Protein AF-A0A8X6RUR6-F1 (afdb_monomer)

Mean predicted aligned error: 9.55 Å

Solvent-accessible surface area (backbone atoms only — not comparable to full-atom values): 4634 Å² total; per-residue (Å²): 129,76,63,70,59,40,70,76,64,29,52,54,51,49,51,61,53,32,51,76,70,74,39,84,80,50,72,68,56,53,53,50,26,48,53,51,39,52,51,50,51,52,51,50,53,52,48,53,54,50,53,52,50,51,51,50,50,50,55,53,50,51,49,54,52,51,57,48,49,53,53,53,53,55,52,54,63,55,70,70,72,120

Organism: Trichonephila clavipes (NCBI:txid2585209)

Radius of gyration: 26.66 Å; Cα contacts (8 Å, |Δi|>4): 24; chains: 1; bounding box: 53×19×75 Å

Foldseek 3Di:
DPCPCCVPPHQLCVCVVCVVVVHHDDPVRNVVRVVVRVVVVVVVVVVVVVVVVVVVVVVVVVVVVVVVVVVVVVVVVVVPPD

Sequence (82 aa):
MDAVICFNDGYVSRIKVFEALGIKSGYNTERALLIIDNKRIFEAERIVNKVSLEARNKRRSLKRKMDKQNLDEENEYQSGKY

Structure (mmCIF, N/CA/C/O backbone):
data_AF-A0A8X6RUR6-F1
#
_entry.id   AF-A0A8X6RUR6-F1
#
loop_
_atom_site.group_PDB
_atom_site.id
_atom_site.type_symbol
_atom_site.label_atom_id
_atom_site.label_alt_id
_atom_site.label_comp_id
_atom_site.label_asym_id
_atom_site.label_entity_id
_atom_site.label_seq_id
_atom_site.pdbx_PDB_ins_code
_atom_site.Cartn_x
_atom_site.Cartn_y
_atom_site.Cartn_z
_atom_site.occupancy
_atom_site.B_iso_or_equiv
_atom_site.auth_seq_id
_atom_site.auth_comp_id
_atom_site.auth_asym_id
_atom_site.auth_atom_id
_atom_site.pdbx_PDB_model_num
ATOM 1 N N . MET A 1 1 ? -3.823 -14.149 13.780 1.00 51.34 1 MET A N 1
ATOM 2 C CA . MET A 1 1 ? -3.836 -12.837 13.096 1.00 51.34 1 MET A CA 1
ATOM 3 C C . MET A 1 1 ? -4.926 -12.933 12.048 1.00 51.34 1 MET A C 1
ATOM 5 O O . MET A 1 1 ? -4.822 -13.831 11.225 1.00 51.34 1 MET A O 1
ATOM 9 N N . ASP A 1 2 ? -5.998 -12.141 12.139 1.00 61.56 2 ASP A N 1
ATOM 10 C CA . ASP A 1 2 ? -7.083 -12.231 11.154 1.00 61.56 2 ASP A CA 1
ATOM 11 C C . ASP A 1 2 ? -6.601 -11.639 9.825 1.00 61.56 2 ASP A C 1
ATOM 13 O O . ASP A 1 2 ? -6.424 -10.424 9.687 1.00 61.56 2 ASP A O 1
ATOM 17 N N . ALA A 1 3 ? -6.244 -12.532 8.905 1.00 61.25 3 ALA A N 1
ATOM 18 C CA . ALA A 1 3 ? -5.509 -12.188 7.702 1.00 61.25 3 ALA A CA 1
ATOM 19 C C . ALA A 1 3 ? -6.390 -11.451 6.691 1.00 61.25 3 ALA A C 1
ATOM 21 O O . ALA A 1 3 ? -5.886 -10.593 5.979 1.00 61.25 3 ALA A O 1
ATOM 22 N N . VAL A 1 4 ? -7.693 -11.735 6.649 1.00 61.66 4 VAL A N 1
ATOM 23 C CA . VAL A 1 4 ? -8.566 -11.278 5.558 1.00 61.66 4 VAL A CA 1
ATOM 24 C C . VAL A 1 4 ? -8.937 -9.804 5.725 1.00 61.66 4 VAL A C 1
ATOM 26 O O . VAL A 1 4 ? -8.734 -9.010 4.808 1.00 61.66 4 VAL A O 1
ATOM 29 N N . ILE A 1 5 ? -9.393 -9.410 6.918 1.00 67.25 5 ILE A N 1
ATOM 30 C CA . ILE A 1 5 ? -9.803 -8.023 7.204 1.00 67.25 5 ILE A CA 1
ATOM 31 C C . ILE A 1 5 ? -8.596 -7.080 7.146 1.00 67.25 5 ILE A C 1
ATOM 33 O O . ILE A 1 5 ? -8.662 -5.995 6.572 1.00 67.25 5 ILE A O 1
ATOM 37 N N . CYS A 1 6 ? -7.456 -7.512 7.696 1.00 62.88 6 CYS A N 1
ATOM 38 C CA . CYS A 1 6 ? -6.267 -6.666 7.756 1.00 62.88 6 CYS A CA 1
ATOM 39 C C . CYS A 1 6 ? -5.623 -6.453 6.385 1.00 62.88 6 CYS A C 1
ATOM 41 O O . CYS A 1 6 ? -4.984 -5.422 6.187 1.00 62.88 6 CYS A O 1
ATOM 43 N N . PHE A 1 7 ? -5.744 -7.405 5.455 1.00 64.00 7 PHE A N 1
ATOM 44 C CA . PHE A 1 7 ? -5.109 -7.298 4.141 1.00 64.00 7 PHE A CA 1
ATOM 45 C C . PHE A 1 7 ? -5.810 -6.263 3.255 1.00 64.00 7 PHE A C 1
ATOM 47 O O . PHE A 1 7 ? -5.132 -5.427 2.663 1.00 64.00 7 PHE A O 1
ATOM 54 N N . ASN A 1 8 ? -7.146 -6.263 3.243 1.00 67.81 8 ASN A N 1
ATOM 55 C CA . ASN A 1 8 ? -7.937 -5.375 2.388 1.00 67.81 8 ASN A CA 1
ATOM 56 C C . ASN A 1 8 ? -8.222 -4.018 3.048 1.00 67.81 8 ASN A C 1
ATOM 58 O O . ASN A 1 8 ? -7.898 -2.983 2.473 1.00 67.81 8 ASN A O 1
ATOM 62 N N . ASP A 1 9 ? -8.736 -4.012 4.282 1.00 75.69 9 ASP A N 1
ATOM 63 C CA . ASP A 1 9 ? -9.278 -2.795 4.909 1.00 75.69 9 ASP A CA 1
ATOM 64 C C . ASP A 1 9 ? -8.357 -2.176 5.974 1.00 75.69 9 ASP A C 1
ATOM 66 O O . ASP A 1 9 ? -8.737 -1.225 6.660 1.00 75.69 9 ASP A O 1
ATOM 70 N N . GLY A 1 10 ? -7.149 -2.716 6.147 1.00 80.69 10 GLY A N 1
ATOM 71 C CA . GLY A 1 10 ? -6.176 -2.181 7.101 1.00 80.69 10 GLY A CA 1
ATOM 72 C C . GLY A 1 10 ? -6.371 -2.630 8.549 1.00 80.69 10 GLY A C 1
ATOM 73 O O . GLY A 1 10 ? -7.312 -3.332 8.921 1.00 80.69 10 GLY A O 1
ATOM 74 N N . TYR A 1 11 ? -5.417 -2.243 9.384 1.00 83.81 11 TYR A N 1
ATOM 75 C CA . TYR A 1 11 ? -5.386 -2.496 10.818 1.00 83.81 11 TYR A CA 1
ATOM 76 C C . TYR A 1 11 ? -6.455 -1.702 11.575 1.00 83.81 11 TYR A C 1
ATOM 78 O O . TYR A 1 11 ? -6.954 -2.195 12.586 1.00 83.81 11 TYR A O 1
ATOM 86 N N . VAL A 1 12 ? -6.854 -0.528 11.083 1.00 85.50 12 VAL A N 1
ATOM 87 C CA . VAL A 1 12 ? -7.948 0.282 11.646 1.00 85.50 12 VAL A CA 1
ATOM 88 C C . VAL A 1 12 ? -9.268 -0.488 11.661 1.00 85.50 12 VAL A C 1
ATOM 90 O O . VAL A 1 12 ? -10.037 -0.379 12.612 1.00 85.50 12 VAL A O 1
ATOM 93 N N . SER A 1 13 ? -9.503 -1.364 10.685 1.00 86.50 13 SER A N 1
ATOM 94 C CA . SER A 1 13 ? -10.720 -2.182 10.622 1.00 86.50 13 SER A CA 1
ATOM 95 C C . SER A 1 13 ? -10.840 -3.207 11.754 1.00 86.50 13 SER A C 1
ATOM 97 O O . SER A 1 13 ? -11.935 -3.703 12.017 1.00 86.50 13 SER A O 1
ATOM 99 N N . ARG A 1 14 ? -9.763 -3.459 12.514 1.00 86.06 14 ARG A N 1
ATOM 100 C CA . ARG A 1 14 ? -9.838 -4.237 13.763 1.00 86.06 14 ARG A CA 1
ATOM 101 C C . ARG A 1 14 ? -10.673 -3.556 14.836 1.00 86.06 14 ARG A C 1
ATOM 103 O O . ARG A 1 14 ? -11.220 -4.259 15.674 1.00 86.06 14 ARG A O 1
ATOM 110 N N . ILE A 1 15 ? -10.798 -2.228 14.805 1.00 88.31 15 ILE A N 1
ATOM 111 C CA . ILE A 1 15 ? -11.667 -1.495 15.734 1.00 88.31 15 ILE A CA 1
ATOM 112 C C . ILE A 1 15 ? -13.109 -1.985 15.583 1.00 88.31 15 ILE A C 1
ATOM 114 O O . ILE A 1 15 ? -13.734 -2.341 16.573 1.00 88.31 15 ILE A O 1
ATOM 118 N N . LYS A 1 16 ? -13.585 -2.146 14.342 1.00 86.44 16 LYS A N 1
ATOM 119 C CA . LYS A 1 16 ? -14.928 -2.677 14.055 1.00 86.44 16 LYS A CA 1
ATOM 120 C C . LYS A 1 16 ? -15.111 -4.104 14.577 1.00 86.44 16 LYS A C 1
ATOM 122 O O . LYS A 1 16 ? -16.186 -4.462 15.046 1.00 86.44 16 LYS A O 1
ATOM 127 N N . VAL A 1 17 ? -14.057 -4.921 14.518 1.00 87.12 17 VAL A N 1
ATOM 128 C CA . VAL A 1 17 ? -14.067 -6.281 15.080 1.00 87.12 17 VAL A CA 1
ATOM 129 C C . VAL A 1 17 ? -14.130 -6.237 16.606 1.00 87.12 17 VAL A C 1
ATOM 131 O O . VAL A 1 17 ? -14.895 -6.986 17.202 1.00 87.12 17 VAL A O 1
ATOM 134 N N . PHE A 1 18 ? -13.363 -5.352 17.248 1.00 89.19 18 PHE A N 1
ATOM 135 C CA . PHE A 1 18 ? -13.431 -5.160 18.696 1.00 89.19 18 PHE A CA 1
ATOM 136 C C . PHE A 1 18 ? -14.825 -4.708 19.130 1.00 89.19 18 PHE A C 1
ATOM 138 O O . PHE A 1 18 ? -15.392 -5.319 20.033 1.00 89.19 18 PHE A O 1
ATOM 145 N N . GLU A 1 19 ? -15.423 -3.743 18.431 1.00 89.25 19 GLU A N 1
ATOM 146 C CA . GLU A 1 19 ? -16.795 -3.295 18.684 1.00 89.25 19 GLU A CA 1
ATOM 147 C C . GLU A 1 19 ? -17.813 -4.435 18.537 1.00 89.25 19 GLU A C 1
ATOM 149 O O . GLU A 1 19 ? -18.656 -4.613 19.416 1.00 89.25 19 GLU A O 1
ATOM 154 N N . ALA A 1 20 ? -17.700 -5.259 17.489 1.00 88.81 20 ALA A N 1
ATOM 155 C CA . ALA A 1 20 ? -18.567 -6.424 17.282 1.00 88.81 20 ALA A CA 1
ATOM 156 C C . ALA A 1 20 ? -18.422 -7.492 18.384 1.00 88.81 20 ALA A C 1
ATOM 158 O O . ALA A 1 20 ? -19.365 -8.230 18.662 1.00 88.81 20 ALA A O 1
ATOM 159 N N . LEU A 1 21 ? -17.257 -7.556 19.033 1.00 89.81 21 LEU A N 1
ATOM 160 C CA . LEU A 1 21 ? -16.985 -8.422 20.184 1.00 89.81 21 LEU A CA 1
ATOM 161 C C . LEU A 1 21 ? -17.353 -7.770 21.530 1.00 89.81 21 LEU A C 1
ATOM 163 O O . LEU A 1 21 ? -17.113 -8.365 22.580 1.00 89.81 21 LEU A O 1
ATOM 167 N N . GLY A 1 22 ? -17.910 -6.554 21.527 1.00 92.25 22 GLY A N 1
ATOM 168 C CA . GLY A 1 22 ? -18.239 -5.801 22.741 1.00 92.25 22 GLY A CA 1
ATOM 169 C C . GLY A 1 22 ? -17.023 -5.196 23.455 1.00 92.25 22 GLY A C 1
ATOM 170 O O . GLY A 1 22 ? -17.132 -4.753 24.598 1.00 92.25 22 GLY A O 1
ATOM 171 N N . ILE A 1 23 ? -15.862 -5.163 22.800 1.00 92.38 23 ILE A N 1
ATOM 172 C CA . ILE A 1 23 ? -14.620 -4.585 23.316 1.00 92.38 23 ILE A CA 1
ATOM 173 C C . ILE A 1 23 ? -14.503 -3.148 22.8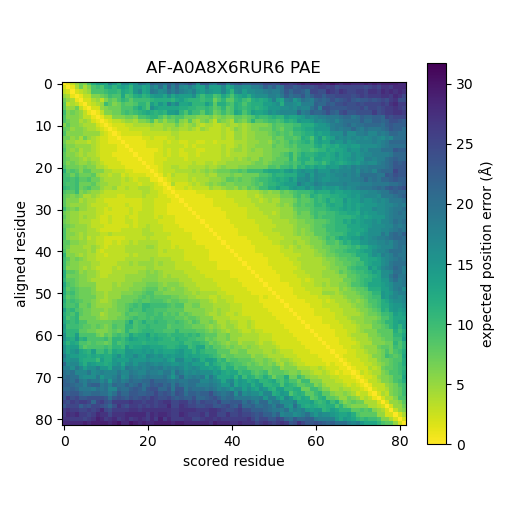04 1.00 92.38 23 ILE A C 1
ATOM 175 O O . ILE A 1 23 ? -14.367 -2.910 21.607 1.00 92.38 23 ILE A O 1
ATOM 179 N N . LYS A 1 24 ? -14.488 -2.170 23.714 1.00 91.06 24 LYS A N 1
ATOM 180 C CA . LYS A 1 24 ? -14.168 -0.782 23.352 1.00 91.06 24 LYS A CA 1
ATOM 181 C C . LYS A 1 24 ? -12.663 -0.602 23.191 1.00 91.06 24 LYS A C 1
ATOM 183 O O . LYS A 1 24 ? -11.902 -0.832 24.132 1.00 91.06 24 LYS A O 1
ATOM 188 N N . SER A 1 25 ? -12.239 -0.137 22.021 1.00 89.81 25 SER A N 1
ATOM 189 C CA . SER A 1 25 ? -10.886 0.373 21.820 1.00 89.81 25 SER A CA 1
ATOM 190 C C . SER A 1 25 ? -10.686 1.688 22.572 1.00 89.81 25 SER A C 1
ATOM 192 O O . SER A 1 25 ? -11.579 2.526 22.665 1.00 89.81 25 SER A O 1
ATOM 194 N N . GLY A 1 26 ? -9.493 1.864 23.141 1.00 94.00 26 GLY A N 1
ATOM 195 C CA . GLY A 1 26 ? -9.071 3.139 23.710 1.00 94.00 26 GLY A CA 1
ATOM 196 C C . GLY A 1 26 ? -8.356 4.006 22.675 1.00 94.00 26 GLY A C 1
ATOM 197 O O . GLY A 1 26 ? -7.767 3.492 21.723 1.00 94.00 26 GLY A O 1
ATOM 198 N N . TYR A 1 27 ? -8.305 5.315 22.925 1.00 93.12 27 TYR A N 1
ATOM 199 C CA . TYR A 1 27 ? -7.663 6.305 22.047 1.00 93.12 27 TYR A CA 1
ATOM 200 C C . TYR A 1 27 ? -6.242 5.917 21.598 1.00 93.12 27 TYR A C 1
ATOM 202 O O . TYR A 1 27 ? -5.892 6.029 20.424 1.00 93.12 27 TYR A O 1
ATOM 210 N N . ASN A 1 28 ? -5.415 5.413 22.519 1.00 94.25 28 ASN A N 1
ATOM 211 C CA . ASN A 1 28 ? -4.040 5.015 22.202 1.00 94.25 28 ASN A CA 1
ATOM 212 C C . ASN A 1 28 ? -3.983 3.830 21.231 1.00 94.25 28 ASN A C 1
ATOM 214 O O . ASN A 1 28 ? -3.115 3.791 20.361 1.00 94.25 28 ASN A O 1
ATOM 218 N N . THR A 1 29 ? -4.912 2.882 21.363 1.00 91.25 29 THR A N 1
ATOM 219 C CA . THR A 1 29 ? -5.021 1.727 20.468 1.00 91.25 29 THR A CA 1
ATOM 220 C C . THR A 1 29 ? -5.402 2.182 19.067 1.00 91.25 29 THR A C 1
ATOM 222 O O . THR A 1 29 ? -4.743 1.806 18.103 1.00 91.25 29 THR A O 1
ATOM 225 N N . GLU A 1 30 ? -6.410 3.042 18.950 1.00 92.12 30 GLU A N 1
ATOM 226 C CA . GLU A 1 30 ? -6.873 3.560 17.658 1.00 92.12 30 GLU A CA 1
ATOM 227 C C . GLU A 1 30 ? -5.783 4.371 16.959 1.00 92.12 30 GLU A C 1
ATOM 229 O O . GLU A 1 30 ? -5.482 4.146 15.785 1.00 92.12 30 GLU A O 1
ATOM 234 N N . ARG A 1 31 ? -5.106 5.248 17.709 1.00 93.50 31 ARG A N 1
ATOM 235 C CA . ARG A 1 31 ? -3.974 6.026 17.204 1.00 93.50 31 ARG A CA 1
ATOM 236 C C . ARG A 1 31 ? -2.831 5.128 16.728 1.00 93.50 31 ARG A C 1
ATOM 238 O O . ARG A 1 31 ? -2.252 5.394 15.677 1.00 93.50 31 ARG A O 1
ATOM 245 N N . ALA A 1 32 ? -2.503 4.071 17.472 1.00 92.50 32 ALA A N 1
ATOM 246 C CA . ALA A 1 32 ? -1.464 3.125 17.073 1.00 92.50 32 ALA A CA 1
ATOM 247 C C . ALA A 1 32 ? -1.835 2.383 15.779 1.00 92.50 32 ALA A C 1
ATOM 249 O O . ALA A 1 32 ? -1.001 2.281 14.880 1.00 92.50 32 ALA A O 1
ATOM 250 N N . LEU A 1 33 ? -3.084 1.918 15.653 1.00 90.38 33 LEU A N 1
ATOM 251 C CA . LEU A 1 33 ? -3.569 1.233 14.449 1.00 90.38 33 LEU A CA 1
ATOM 252 C C . LEU A 1 33 ? -3.525 2.150 13.217 1.00 90.38 33 LEU A C 1
ATOM 254 O O . LEU A 1 33 ? -3.044 1.725 12.169 1.00 90.38 33 LEU A O 1
ATOM 258 N N . LEU A 1 34 ? -3.922 3.418 13.363 1.00 91.06 34 LEU A N 1
ATOM 259 C CA . LEU A 1 34 ? -3.813 4.432 12.307 1.00 91.06 34 LEU A CA 1
ATOM 260 C C . LEU A 1 34 ? -2.365 4.665 11.858 1.00 91.06 34 LEU A C 1
ATOM 262 O O . LEU A 1 34 ? -2.084 4.728 10.664 1.00 91.06 34 LEU A O 1
ATOM 266 N N . ILE A 1 35 ? -1.425 4.786 12.801 1.00 93.19 35 ILE A N 1
ATOM 267 C CA . ILE A 1 35 ? -0.003 4.986 12.476 1.00 93.19 35 ILE A CA 1
ATOM 268 C C . ILE A 1 35 ? 0.557 3.777 11.720 1.00 93.19 35 ILE A C 1
ATOM 270 O O . ILE A 1 35 ? 1.300 3.949 10.751 1.00 93.19 35 ILE A O 1
ATOM 274 N N . ILE A 1 36 ? 0.199 2.564 12.145 1.00 90.94 36 ILE A N 1
ATOM 275 C CA . ILE A 1 36 ? 0.617 1.326 11.479 1.00 90.94 36 ILE A CA 1
ATOM 276 C C . ILE A 1 36 ? 0.080 1.282 10.045 1.00 90.94 36 ILE A C 1
ATOM 278 O O . ILE A 1 36 ? 0.846 0.985 9.127 1.00 90.94 36 ILE A O 1
ATOM 282 N N . ASP A 1 37 ? -1.191 1.627 9.836 1.00 90.25 37 ASP A N 1
ATOM 283 C CA . ASP A 1 37 ? -1.787 1.663 8.498 1.00 90.25 37 ASP A CA 1
ATOM 284 C C . ASP A 1 37 ? -1.138 2.708 7.594 1.00 90.25 37 ASP A C 1
ATOM 286 O O . ASP A 1 37 ? -0.767 2.395 6.462 1.00 90.25 37 ASP A O 1
ATOM 290 N N . ASN A 1 38 ? -0.905 3.917 8.104 1.00 91.44 38 ASN A N 1
ATOM 291 C CA . ASN A 1 38 ? -0.222 4.962 7.344 1.00 91.44 38 ASN A CA 1
ATOM 292 C C . ASN A 1 38 ? 1.194 4.534 6.946 1.00 91.44 38 ASN A C 1
ATOM 294 O O . ASN A 1 38 ? 1.607 4.725 5.802 1.00 91.44 38 ASN A O 1
ATOM 298 N N . LYS A 1 39 ? 1.934 3.903 7.867 1.00 92.62 39 LYS A N 1
ATOM 299 C CA . LYS A 1 39 ? 3.269 3.374 7.574 1.00 92.62 39 LYS A CA 1
ATOM 300 C C . LYS A 1 39 ? 3.215 2.281 6.506 1.00 92.62 39 LYS A C 1
ATOM 302 O O . LYS A 1 39 ? 4.045 2.279 5.600 1.00 92.62 39 LYS A O 1
ATOM 307 N N . ARG A 1 40 ? 2.225 1.388 6.579 1.00 88.81 40 ARG A N 1
ATOM 308 C CA . ARG A 1 40 ? 2.015 0.330 5.585 1.00 88.81 40 ARG A CA 1
ATOM 309 C C . ARG A 1 40 ? 1.763 0.906 4.192 1.00 88.81 40 ARG A C 1
ATOM 311 O O . ARG A 1 40 ? 2.381 0.446 3.236 1.00 88.81 40 ARG A O 1
ATOM 318 N N . ILE A 1 41 ? 0.877 1.898 4.076 1.00 90.38 41 ILE A N 1
ATOM 319 C CA . ILE A 1 41 ? 0.568 2.561 2.798 1.00 90.38 41 ILE A CA 1
ATOM 320 C C . ILE A 1 41 ? 1.822 3.237 2.242 1.00 90.38 41 ILE A C 1
ATOM 322 O O . ILE A 1 41 ? 2.194 2.988 1.098 1.00 90.38 41 ILE A O 1
ATOM 326 N N . PHE A 1 42 ? 2.529 4.003 3.074 1.00 93.81 42 PHE A N 1
ATOM 327 C CA . PHE A 1 42 ? 3.767 4.667 2.677 1.00 93.81 42 PHE A CA 1
ATOM 328 C C . PHE A 1 42 ? 4.827 3.679 2.160 1.00 93.81 42 PHE A C 1
ATOM 330 O O . PHE A 1 42 ? 5.463 3.909 1.129 1.00 93.81 42 PHE A O 1
ATOM 337 N N . GLU A 1 43 ? 5.027 2.554 2.852 1.00 92.81 43 GLU A N 1
ATOM 338 C CA . GLU A 1 43 ? 5.969 1.522 2.413 1.00 92.81 43 GLU A CA 1
ATOM 339 C C . GLU A 1 43 ? 5.536 0.869 1.097 1.00 92.81 43 GLU A C 1
ATOM 341 O O . GLU A 1 43 ? 6.380 0.669 0.218 1.00 92.81 43 GLU A O 1
ATOM 346 N N . ALA A 1 44 ? 4.241 0.590 0.931 1.00 90.62 44 ALA A N 1
ATOM 347 C CA . ALA A 1 44 ? 3.693 0.037 -0.302 1.00 90.62 44 ALA A CA 1
ATOM 348 C C . ALA A 1 44 ? 3.914 0.985 -1.492 1.00 90.62 44 ALA A C 1
ATOM 350 O O . ALA A 1 44 ? 4.461 0.567 -2.513 1.00 90.62 44 ALA A O 1
ATOM 351 N N . GLU A 1 45 ? 3.588 2.271 -1.348 1.00 93.94 45 GLU A N 1
ATOM 352 C CA 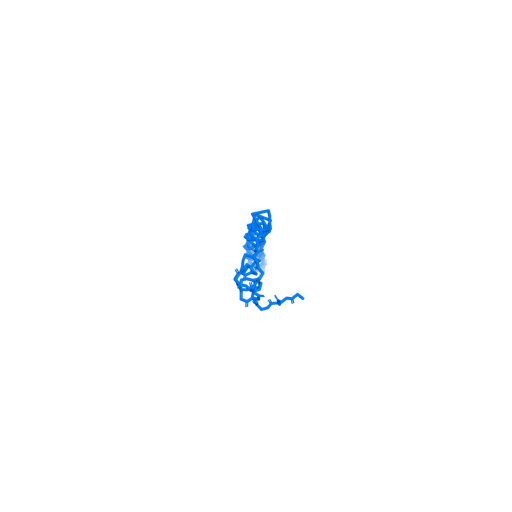. GLU A 1 45 ? 3.821 3.289 -2.380 1.00 93.94 45 GLU A CA 1
ATOM 353 C C . GLU A 1 45 ? 5.306 3.417 -2.728 1.00 93.94 45 GLU A C 1
ATOM 355 O O . GLU A 1 45 ? 5.688 3.458 -3.902 1.00 93.94 45 GLU A O 1
ATOM 360 N N . ARG A 1 46 ? 6.178 3.414 -1.713 1.00 95.38 46 ARG A N 1
ATOM 361 C CA . ARG A 1 46 ? 7.629 3.459 -1.918 1.00 95.38 46 ARG A CA 1
ATOM 362 C C . ARG A 1 46 ? 8.121 2.261 -2.731 1.00 95.38 46 ARG A C 1
ATOM 364 O O . ARG A 1 46 ? 8.952 2.431 -3.626 1.00 95.38 46 ARG A O 1
ATOM 371 N N . ILE A 1 47 ? 7.624 1.061 -2.434 1.00 94.50 47 ILE A N 1
ATOM 372 C CA . ILE A 1 47 ? 7.979 -0.161 -3.165 1.00 94.50 47 ILE A CA 1
ATOM 373 C C . ILE A 1 47 ? 7.464 -0.090 -4.604 1.00 94.50 47 ILE A C 1
ATOM 375 O O . ILE A 1 47 ? 8.239 -0.343 -5.525 1.00 94.50 47 ILE A O 1
ATOM 379 N N . VAL A 1 48 ? 6.210 0.313 -4.820 1.00 94.50 48 VAL A N 1
ATOM 380 C CA . VAL A 1 48 ? 5.626 0.463 -6.165 1.00 94.50 48 VAL A CA 1
ATOM 381 C C . VAL A 1 48 ? 6.440 1.438 -7.013 1.00 94.50 48 VAL A C 1
ATOM 383 O O . VAL A 1 48 ? 6.773 1.131 -8.161 1.00 94.5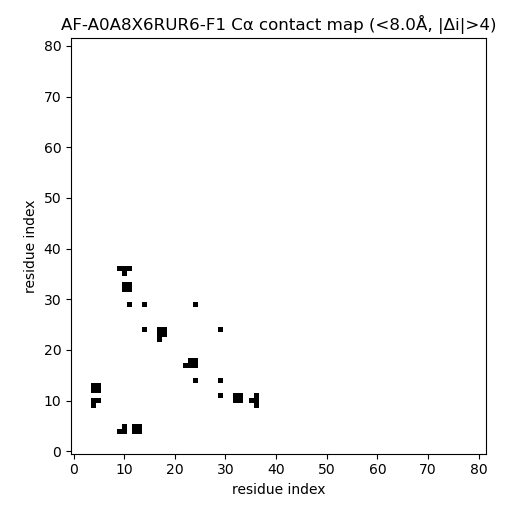0 48 VAL A O 1
ATOM 386 N N . ASN A 1 49 ? 6.835 2.577 -6.444 1.00 94.56 49 ASN A N 1
ATOM 387 C CA . ASN A 1 49 ? 7.675 3.558 -7.126 1.00 94.56 49 ASN A CA 1
ATOM 388 C C . ASN A 1 49 ? 9.048 2.982 -7.490 1.00 94.56 49 ASN A C 1
ATOM 390 O O . ASN A 1 49 ? 9.520 3.162 -8.616 1.00 94.56 49 ASN A O 1
ATOM 394 N N . LYS A 1 50 ? 9.672 2.236 -6.571 1.00 95.88 50 LYS A N 1
ATOM 395 C CA . LYS A 1 50 ? 10.965 1.585 -6.811 1.00 95.88 50 LYS A CA 1
ATOM 396 C C . LYS A 1 50 ? 10.875 0.539 -7.925 1.00 95.88 50 LYS A C 1
ATOM 398 O O . LYS A 1 50 ? 11.661 0.591 -8.868 1.00 95.88 50 LYS A O 1
ATOM 403 N N . VAL A 1 51 ? 9.888 -0.354 -7.861 1.00 95.25 51 VAL A N 1
ATOM 404 C CA . VAL A 1 51 ? 9.666 -1.402 -8.871 1.00 95.25 51 VAL A CA 1
ATOM 405 C C . VAL A 1 51 ? 9.362 -0.783 -10.236 1.00 95.25 51 VAL A C 1
ATOM 407 O O . VAL A 1 51 ? 9.898 -1.223 -11.251 1.00 95.25 51 V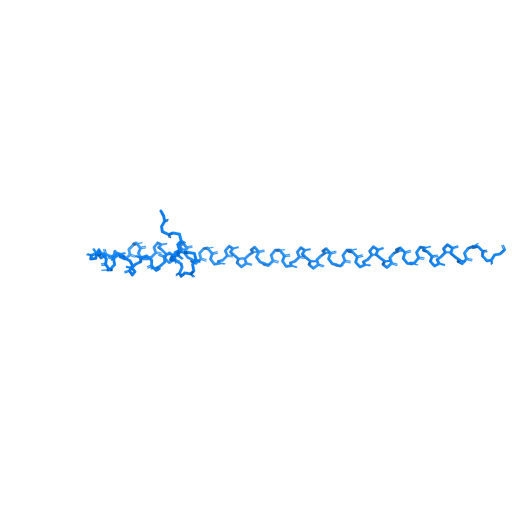AL A O 1
ATOM 410 N N . SER A 1 52 ? 8.560 0.282 -10.274 1.00 94.81 52 SER A N 1
ATOM 411 C CA . SER A 1 52 ? 8.240 0.999 -11.513 1.00 94.81 52 SER A CA 1
ATOM 412 C C . SER A 1 52 ? 9.481 1.639 -12.139 1.00 94.81 52 SER A C 1
ATOM 414 O O . SER A 1 52 ? 9.687 1.551 -13.354 1.00 94.81 52 SER A O 1
ATOM 416 N N . LEU A 1 53 ? 10.345 2.246 -11.319 1.00 95.25 53 LEU A N 1
ATOM 4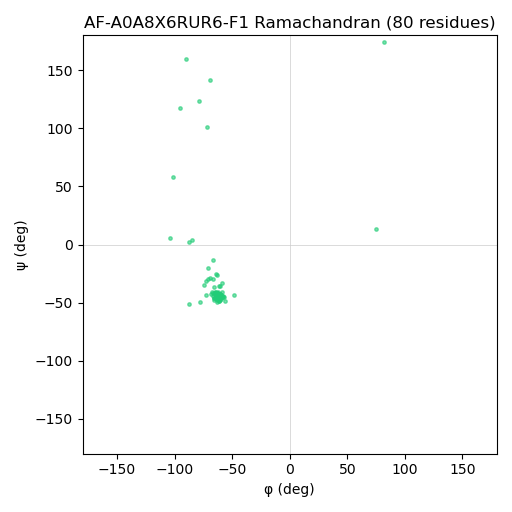17 C CA . LEU A 1 53 ? 11.614 2.812 -11.768 1.00 95.25 53 LEU A CA 1
ATOM 418 C C . LEU A 1 53 ? 12.561 1.727 -12.296 1.00 95.25 53 LEU A C 1
ATOM 420 O O . LEU A 1 53 ? 13.125 1.879 -13.381 1.00 95.25 53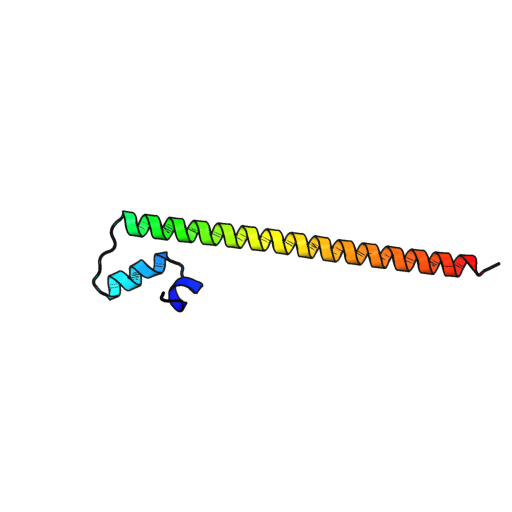 LEU A O 1
ATOM 424 N N . GLU A 1 54 ? 12.707 0.620 -11.570 1.00 94.81 54 GLU A N 1
ATOM 425 C CA . GLU A 1 54 ? 13.526 -0.523 -11.984 1.00 94.81 54 GLU A CA 1
ATOM 426 C C . GLU A 1 54 ? 13.028 -1.123 -13.303 1.00 94.81 54 GLU A C 1
ATOM 428 O O . GLU A 1 54 ? 13.817 -1.327 -14.229 1.00 94.81 54 GLU A O 1
ATOM 433 N N . ALA A 1 55 ? 11.715 -1.318 -13.449 1.00 95.06 55 ALA A N 1
ATOM 434 C CA . ALA A 1 55 ? 11.105 -1.797 -14.684 1.00 95.06 55 ALA A CA 1
ATOM 435 C C . ALA A 1 55 ? 11.365 -0.838 -15.856 1.00 95.06 55 ALA A C 1
ATOM 437 O O . ALA A 1 55 ? 11.727 -1.275 -16.954 1.00 95.06 55 ALA A O 1
ATOM 438 N N . ARG A 1 56 ? 11.244 0.478 -15.631 1.00 93.56 56 ARG A N 1
ATOM 439 C CA . ARG A 1 56 ? 11.539 1.500 -16.646 1.00 93.56 56 ARG A CA 1
ATOM 440 C C . ARG A 1 56 ? 13.009 1.477 -17.060 1.00 93.56 56 ARG A C 1
ATOM 442 O O . ARG A 1 56 ? 13.307 1.508 -18.256 1.00 93.56 56 ARG A O 1
ATOM 449 N N . ASN A 1 57 ? 13.921 1.388 -16.096 1.00 95.12 57 ASN A N 1
ATOM 450 C CA . ASN A 1 57 ? 15.357 1.315 -16.350 1.00 95.12 57 ASN A CA 1
ATOM 451 C C . ASN A 1 57 ? 15.722 0.041 -17.115 1.00 95.12 57 ASN A C 1
ATOM 453 O O . ASN A 1 57 ? 16.471 0.111 -18.090 1.00 95.12 57 ASN A O 1
ATOM 457 N N . LYS A 1 58 ? 15.129 -1.102 -16.750 1.00 94.81 58 LYS A N 1
ATOM 458 C CA . LYS A 1 58 ? 15.319 -2.375 -17.452 1.00 94.81 58 LYS A CA 1
ATOM 459 C C . LYS A 1 58 ? 14.835 -2.295 -18.899 1.00 94.81 58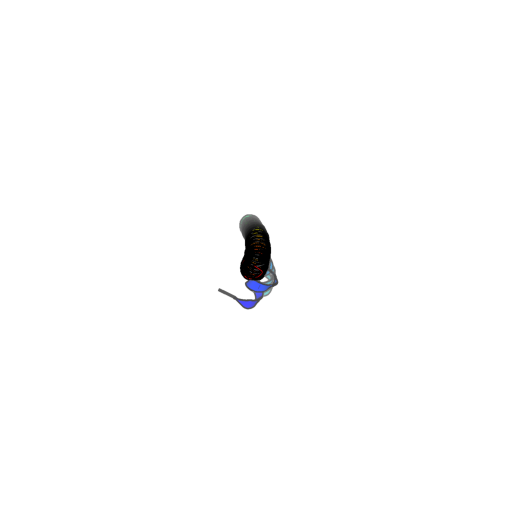 LYS A C 1
ATOM 461 O O . LYS A 1 58 ? 15.591 -2.643 -19.800 1.00 94.81 58 LYS A O 1
ATOM 466 N N . ARG A 1 59 ? 13.635 -1.754 -19.146 1.00 93.62 59 ARG A N 1
ATOM 467 C CA . ARG A 1 59 ? 13.111 -1.530 -20.510 1.00 93.62 59 ARG A CA 1
ATOM 468 C C . ARG A 1 59 ? 14.031 -0.628 -21.336 1.00 93.62 59 ARG A C 1
ATOM 470 O O . ARG A 1 59 ? 14.339 -0.948 -22.479 1.00 93.62 59 ARG A O 1
ATOM 477 N N . ARG A 1 60 ? 14.515 0.475 -20.754 1.00 94.19 60 ARG A N 1
ATOM 478 C CA . ARG A 1 60 ? 15.441 1.397 -21.432 1.00 94.19 60 ARG A CA 1
ATOM 479 C C . ARG A 1 60 ? 16.789 0.738 -21.737 1.00 94.19 60 ARG A C 1
ATOM 481 O O . ARG A 1 60 ? 17.329 0.948 -22.816 1.00 94.19 60 ARG A O 1
ATOM 488 N N . SER A 1 61 ? 17.329 -0.040 -20.801 1.00 93.94 61 SER A N 1
ATOM 489 C CA . SER A 1 61 ? 18.584 -0.773 -20.992 1.00 93.94 61 SER A CA 1
ATOM 490 C C . SER A 1 61 ? 18.459 -1.818 -22.099 1.00 93.94 61 SER A C 1
ATOM 492 O O . SER A 1 61 ? 19.323 -1.870 -22.967 1.00 93.94 61 SER A O 1
ATOM 494 N N . LEU A 1 62 ? 17.364 -2.584 -22.113 1.00 93.75 62 LEU A N 1
ATOM 495 C CA . LEU A 1 62 ? 17.079 -3.551 -23.174 1.00 93.75 62 LEU A CA 1
ATOM 496 C C . LEU A 1 62 ? 16.991 -2.870 -24.539 1.00 93.75 62 LEU A C 1
ATOM 498 O O . LEU A 1 62 ? 17.666 -3.310 -25.460 1.00 93.75 62 LEU A O 1
ATOM 502 N N . LYS A 1 63 ? 16.260 -1.752 -24.646 1.00 93.44 63 LYS A N 1
ATOM 503 C CA . LYS A 1 63 ? 16.191 -0.986 -25.897 1.00 93.44 63 LYS A CA 1
ATOM 504 C C . LYS A 1 63 ? 17.581 -0.567 -26.388 1.00 93.44 63 LYS A C 1
ATOM 506 O O . LYS A 1 63 ? 17.923 -0.845 -27.524 1.00 93.44 63 LYS A O 1
ATOM 511 N N . ARG A 1 64 ? 18.415 0.012 -25.516 1.00 92.12 64 ARG A N 1
ATOM 512 C CA . ARG A 1 64 ? 19.788 0.412 -25.881 1.00 92.12 64 ARG A CA 1
ATOM 513 C C . ARG A 1 64 ? 20.655 -0.761 -26.340 1.00 92.12 64 ARG A C 1
ATOM 515 O O . ARG A 1 64 ? 21.505 -0.570 -27.198 1.00 92.12 64 ARG A O 1
ATOM 522 N N . LYS A 1 65 ? 20.482 -1.947 -25.745 1.00 91.25 65 LYS A N 1
ATOM 523 C CA . LYS A 1 65 ? 21.202 -3.155 -26.172 1.00 91.25 65 LYS A CA 1
ATOM 524 C C . LYS A 1 65 ? 20.772 -3.593 -27.571 1.00 91.25 65 LYS A C 1
ATOM 526 O O . LYS A 1 65 ? 21.647 -3.878 -28.373 1.00 91.25 65 LYS A O 1
ATOM 531 N N . MET A 1 66 ? 19.468 -3.582 -27.853 1.00 90.88 66 MET A N 1
ATOM 532 C CA . MET A 1 66 ? 18.939 -3.895 -29.186 1.00 90.88 66 MET A CA 1
ATOM 533 C C . MET A 1 66 ? 19.405 -2.877 -30.228 1.00 90.88 66 MET A C 1
ATOM 535 O O . MET A 1 66 ? 19.916 -3.268 -31.266 1.00 90.88 66 MET A O 1
ATOM 539 N N . ASP A 1 67 ? 19.302 -1.578 -29.926 1.00 90.06 67 ASP A N 1
ATOM 540 C CA . ASP A 1 67 ? 19.743 -0.515 -30.836 1.00 90.06 67 ASP A CA 1
ATOM 541 C C . ASP A 1 67 ? 21.242 -0.663 -31.160 1.00 90.06 67 ASP A C 1
ATOM 543 O O . ASP A 1 67 ? 21.643 -0.514 -32.310 1.00 90.06 67 ASP A O 1
ATOM 547 N N . LYS A 1 68 ? 22.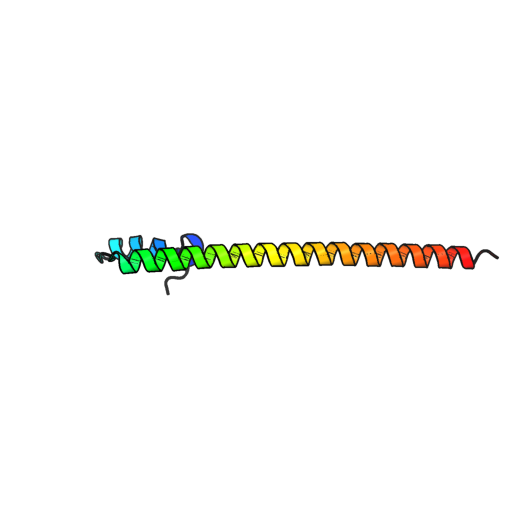067 -1.010 -30.159 1.00 89.50 68 LYS A N 1
ATOM 548 C CA . LYS A 1 68 ? 23.496 -1.280 -30.359 1.00 89.50 68 LYS A CA 1
ATOM 549 C C . LYS A 1 68 ? 23.740 -2.521 -31.225 1.00 89.50 68 LYS A C 1
ATOM 551 O O . LYS A 1 68 ? 24.558 -2.445 -32.126 1.00 89.50 68 LYS A O 1
ATOM 556 N N . GLN A 1 69 ? 23.049 -3.632 -30.963 1.00 85.25 69 GLN A N 1
ATOM 557 C CA . GLN A 1 69 ? 23.185 -4.849 -31.772 1.00 85.25 69 GLN A CA 1
ATOM 558 C C . GLN A 1 69 ? 22.825 -4.594 -33.237 1.00 85.25 69 GLN A C 1
ATOM 560 O O . GLN A 1 69 ? 23.601 -4.950 -34.110 1.00 85.25 69 GLN A O 1
ATOM 565 N N . ASN A 1 70 ? 21.719 -3.893 -33.494 1.00 82.25 70 ASN A N 1
ATOM 566 C CA . ASN A 1 70 ? 21.309 -3.546 -34.855 1.00 82.25 70 ASN A CA 1
ATOM 567 C C . ASN A 1 70 ? 22.354 -2.664 -35.564 1.00 82.25 70 ASN A C 1
ATOM 569 O O . ASN A 1 70 ? 22.663 -2.893 -36.726 1.00 82.25 70 ASN A O 1
ATOM 573 N N . LEU A 1 71 ? 22.922 -1.674 -34.863 1.00 80.25 71 LEU A N 1
ATOM 574 C CA . LEU A 1 71 ? 24.006 -0.836 -35.392 1.00 80.25 71 LEU A CA 1
ATOM 575 C C . LEU A 1 71 ? 25.271 -1.649 -35.694 1.00 80.25 71 LEU A C 1
ATOM 577 O O . LEU A 1 71 ? 25.906 -1.432 -36.723 1.00 80.25 71 LEU A O 1
ATOM 581 N N . ASP A 1 72 ? 25.657 -2.560 -34.801 1.00 78.75 72 ASP A N 1
ATOM 582 C CA . ASP A 1 72 ? 26.832 -3.414 -34.985 1.00 78.75 72 ASP A CA 1
ATOM 583 C C . ASP A 1 72 ? 26.628 -4.358 -36.198 1.00 78.75 72 ASP A C 1
ATOM 585 O O . ASP A 1 72 ? 27.519 -4.460 -37.040 1.00 78.75 72 ASP A O 1
ATOM 589 N N . GLU A 1 73 ? 25.434 -4.945 -36.359 1.00 74.94 73 GLU A N 1
ATOM 590 C CA . GLU A 1 73 ? 25.053 -5.781 -37.513 1.00 74.94 73 GLU A CA 1
ATOM 591 C C . GLU A 1 73 ? 25.034 -4.995 -38.840 1.00 74.94 73 GLU A C 1
ATOM 593 O O . GLU A 1 73 ? 25.538 -5.474 -39.859 1.00 74.94 73 GLU A O 1
ATOM 598 N N . GLU A 1 74 ? 24.497 -3.769 -38.850 1.00 71.94 74 GLU A N 1
ATOM 599 C CA . GLU A 1 74 ? 24.506 -2.898 -40.035 1.00 71.94 74 GLU A CA 1
ATOM 600 C C . GLU A 1 74 ? 25.932 -2.509 -40.457 1.00 71.94 74 GLU A C 1
ATOM 602 O O . GLU A 1 74 ? 26.252 -2.513 -41.651 1.00 71.94 74 GLU A O 1
ATOM 607 N N . ASN A 1 75 ? 26.804 -2.209 -39.490 1.00 69.00 75 ASN A N 1
ATOM 608 C CA . ASN A 1 75 ? 28.206 -1.876 -39.748 1.00 69.00 75 ASN A CA 1
ATOM 609 C C . ASN A 1 75 ? 28.995 -3.085 -40.280 1.00 69.00 75 ASN A C 1
ATOM 611 O O . ASN A 1 75 ? 29.789 -2.941 -41.213 1.00 69.00 75 ASN A O 1
ATOM 615 N N . GLU A 1 76 ? 28.764 -4.281 -39.733 1.00 67.56 76 GLU A N 1
ATOM 616 C CA . GLU A 1 76 ? 29.395 -5.519 -40.207 1.00 67.56 76 GLU A CA 1
ATOM 617 C C . GLU A 1 76 ? 28.976 -5.841 -41.652 1.00 67.56 76 GLU A C 1
ATOM 619 O O . GLU A 1 76 ? 29.822 -6.139 -42.500 1.00 67.56 76 GLU A O 1
ATOM 624 N N . TYR A 1 77 ? 27.691 -5.663 -41.981 1.00 62.72 77 TYR A N 1
ATOM 625 C CA . TYR A 1 77 ? 27.174 -5.865 -43.338 1.00 62.72 77 TYR A CA 1
ATOM 626 C C . TYR A 1 77 ? 27.714 -4.843 -44.357 1.00 62.72 77 TYR A C 1
ATOM 628 O O . TYR A 1 77 ? 27.858 -5.157 -45.541 1.00 62.72 77 TYR A O 1
ATOM 636 N N . GLN A 1 78 ? 28.038 -3.618 -43.927 1.00 60.09 78 GLN A N 1
ATOM 637 C CA . GLN A 1 78 ? 28.707 -2.625 -44.777 1.00 60.09 78 GLN A CA 1
ATOM 638 C C . GLN A 1 78 ? 30.191 -2.938 -45.000 1.00 60.09 78 GLN A C 1
ATOM 640 O O . GLN A 1 78 ? 30.697 -2.701 -46.097 1.00 60.09 78 GLN A O 1
ATOM 645 N N . SER A 1 79 ? 30.887 -3.498 -44.006 1.00 60.38 79 SER A N 1
ATOM 646 C CA . SER A 1 79 ? 32.320 -3.799 -44.117 1.00 60.38 79 SER A CA 1
ATOM 647 C C . SER A 1 79 ? 32.632 -4.960 -45.070 1.00 60.38 79 SER A C 1
ATOM 649 O O . SER A 1 79 ? 33.759 -5.052 -45.547 1.00 60.38 79 SER A O 1
ATOM 651 N N . GLY A 1 80 ? 31.658 -5.828 -45.367 1.00 57.62 80 GLY A N 1
ATOM 652 C CA . GLY A 1 80 ? 31.786 -6.918 -46.345 1.00 57.62 80 GLY A CA 1
ATOM 653 C C . GLY A 1 80 ? 31.509 -6.524 -47.804 1.00 57.62 80 GLY A C 1
ATOM 654 O O . GLY A 1 80 ? 31.492 -7.394 -48.671 1.00 57.62 80 GLY A O 1
ATOM 655 N N . LYS A 1 81 ? 31.25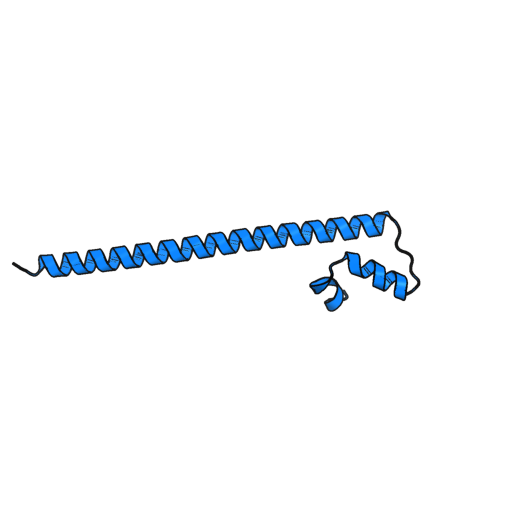8 -5.237 -48.091 1.00 53.41 81 LYS A N 1
ATOM 656 C CA . LYS A 1 81 ? 31.051 -4.707 -49.450 1.00 53.41 81 LYS A CA 1
ATOM 657 C C . LYS A 1 81 ? 32.301 -3.995 -49.983 1.00 53.41 81 LYS A C 1
ATOM 659 O O . LYS A 1 81 ? 32.221 -2.821 -50.330 1.00 53.41 81 LYS A O 1
ATOM 664 N N . TYR A 1 82 ? 33.434 -4.690 -50.049 1.00 48.56 82 TYR A N 1
ATOM 665 C CA . TYR A 1 82 ? 34.604 -4.297 -50.846 1.00 48.56 82 TYR A CA 1
ATOM 666 C C . TYR A 1 82 ? 35.285 -5.534 -51.419 1.00 48.56 82 TYR A C 1
ATOM 668 O O . TYR A 1 82 ? 35.394 -6.533 -50.674 1.00 48.56 82 TYR A O 1
#

pLDDT: mean 84.52, std 12.71, range [48.56, 95.88]

Secondary structure (DSSP, 8-state):
--HHHHHHHTTTTHHHHHHHTTPPPPHHHHHHHHHHHHHHHHHHHHHHHHHHHHHHHHHHHHHHHHHHHHHHHHHHHHHT--